Protein AF-A0A1U8PVU6-F1 (afdb_monomer_lite)

Foldseek 3Di:
DPPPVVVVVVVVVVVVVVVVVVVVVVVVVVVVVVVVVVVVVVVVVVVVPPDPPPDDDWAFPAAPDPFKTFTDDDPVCVVPGRIDGNVVDDDDDDDVVPPPPPDDQPQDPVRDHDDDDDDPDD

pLDDT: mean 72.93, std 17.99, range [42.56, 96.19]

Organism: Gossypium hirsutum (NCBI:txid3635)

Structure (mmCIF, N/CA/C/O backbone):
data_AF-A0A1U8PVU6-F1
#
_entry.id   AF-A0A1U8PVU6-F1
#
loop_
_atom_site.group_PDB
_atom_site.id
_atom_site.type_symbol
_atom_site.label_atom_id
_atom_site.label_alt_id
_atom_site.label_comp_id
_atom_site.label_asym_id
_atom_site.label_entity_id
_atom_site.label_seq_id
_atom_site.pdbx_PDB_ins_code
_atom_site.Cartn_x
_atom_site.Cartn_y
_atom_site.Cartn_z
_atom_site.occupancy
_atom_site.B_iso_or_equiv
_atom_site.auth_seq_id
_atom_site.auth_comp_id
_atom_site.auth_asym_id
_atom_site.auth_atom_id
_atom_site.pdbx_PDB_model_num
ATOM 1 N N . MET A 1 1 ? -45.276 -0.644 64.425 1.00 42.56 1 MET A N 1
ATOM 2 C CA . MET A 1 1 ? -43.946 -0.383 63.826 1.00 42.56 1 MET A CA 1
ATOM 3 C C . MET A 1 1 ? -43.376 -1.640 63.140 1.00 42.56 1 MET A C 1
ATOM 5 O O . MET A 1 1 ? -42.263 -2.038 63.442 1.00 42.56 1 MET A O 1
ATOM 9 N N . LEU A 1 2 ? -44.115 -2.287 62.223 1.00 48.09 2 LEU A N 1
ATOM 10 C CA . LEU A 1 2 ? -43.628 -3.472 61.477 1.00 48.09 2 LEU A CA 1
ATOM 11 C C . LEU A 1 2 ? -43.676 -3.303 59.942 1.00 48.09 2 LEU A C 1
ATOM 13 O O . LEU A 1 2 ? -43.196 -4.169 59.221 1.00 48.09 2 LEU A O 1
ATOM 17 N N . THR A 1 3 ? -44.208 -2.190 59.432 1.00 53.78 3 THR A N 1
ATOM 18 C CA . THR A 1 3 ? -44.445 -1.965 57.996 1.00 53.78 3 THR A CA 1
ATOM 19 C C . THR A 1 3 ? -43.213 -1.449 57.233 1.00 53.78 3 THR A C 1
ATOM 21 O O . THR A 1 3 ? -42.967 -1.894 56.118 1.00 53.78 3 THR A O 1
ATOM 24 N N . GLU A 1 4 ? -42.359 -0.614 57.839 1.00 57.25 4 GLU A N 1
ATOM 25 C CA . GLU A 1 4 ? -41.194 -0.017 57.145 1.00 57.25 4 GLU A CA 1
ATOM 26 C C . GLU A 1 4 ? -40.085 -1.019 56.762 1.00 57.25 4 GLU A C 1
ATOM 28 O O . GLU A 1 4 ? -39.326 -0.796 55.816 1.00 57.25 4 GLU A O 1
ATOM 33 N N . LEU A 1 5 ? -39.951 -2.132 57.494 1.00 49.59 5 LEU A N 1
ATOM 34 C CA . LEU A 1 5 ? -38.828 -3.063 57.316 1.00 49.59 5 LEU A CA 1
ATOM 35 C C . LEU A 1 5 ? -39.053 -4.040 56.144 1.00 49.59 5 LEU A C 1
ATOM 37 O O . LEU A 1 5 ? -38.089 -4.512 55.539 1.00 49.59 5 LEU A O 1
ATOM 41 N N . GLY A 1 6 ? -40.316 -4.300 55.788 1.00 55.88 6 GLY A N 1
ATOM 42 C CA . GLY A 1 6 ? -40.701 -5.109 54.626 1.00 55.88 6 GLY A CA 1
ATOM 43 C C . GLY A 1 6 ? -40.569 -4.352 53.303 1.00 55.88 6 GLY A C 1
ATOM 44 O O . GLY A 1 6 ? -40.025 -4.890 52.339 1.00 55.88 6 GLY A O 1
ATOM 45 N N . GLU A 1 7 ? -40.968 -3.079 53.270 1.00 57.03 7 GLU A N 1
ATOM 46 C CA . GLU A 1 7 ? -40.888 -2.241 52.065 1.00 57.03 7 GLU A CA 1
ATOM 47 C C . GLU A 1 7 ? -39.440 -1.980 51.632 1.00 57.03 7 GLU A C 1
ATOM 49 O O . GLU A 1 7 ? -39.128 -2.084 50.445 1.00 57.03 7 GLU A O 1
ATOM 54 N N . ARG A 1 8 ? -38.517 -1.758 52.581 1.00 57.56 8 ARG A N 1
ATOM 55 C CA . ARG A 1 8 ? -37.076 -1.633 52.285 1.00 57.56 8 ARG A CA 1
ATOM 56 C C . ARG A 1 8 ? -36.472 -2.893 51.659 1.00 57.56 8 ARG A C 1
ATOM 58 O O . ARG A 1 8 ? -35.607 -2.773 50.794 1.00 57.56 8 ARG A O 1
ATOM 65 N N . ARG A 1 9 ? -36.913 -4.091 52.064 1.00 60.41 9 ARG A N 1
ATOM 66 C CA . ARG A 1 9 ? -36.434 -5.360 51.477 1.00 60.41 9 ARG A CA 1
ATOM 67 C C . ARG A 1 9 ? -36.905 -5.528 50.033 1.00 60.41 9 ARG A C 1
ATOM 69 O O . ARG A 1 9 ? -36.120 -5.947 49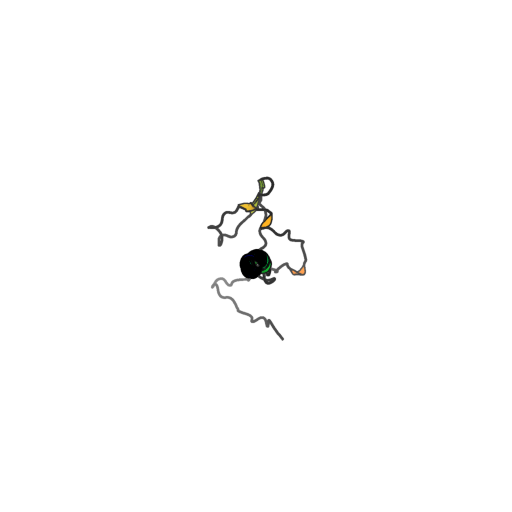.186 1.00 60.41 9 ARG A O 1
ATOM 76 N N . VAL A 1 10 ? -38.151 -5.156 49.745 1.00 61.94 10 VAL A N 1
ATOM 77 C CA . VAL A 1 10 ? -38.721 -5.207 48.389 1.00 61.94 10 VAL A CA 1
ATOM 78 C C . VAL A 1 10 ? -38.073 -4.159 47.476 1.00 61.94 10 VAL A C 1
ATOM 80 O O . VAL A 1 10 ? -37.702 -4.477 46.347 1.00 61.94 10 VAL A O 1
ATOM 83 N N . LEU A 1 11 ? -37.848 -2.939 47.979 1.00 68.19 11 LEU A N 1
ATOM 84 C CA . LEU A 1 11 ? -37.103 -1.887 47.273 1.00 68.19 11 LEU A CA 1
ATOM 85 C C . LEU A 1 11 ? -35.657 -2.301 46.970 1.00 68.19 11 LEU A C 1
ATOM 87 O O . LEU A 1 11 ? -35.177 -2.065 45.863 1.00 68.19 11 LEU A O 1
ATOM 91 N N . GLY A 1 12 ? -34.983 -2.961 47.916 1.00 70.62 12 GLY A N 1
ATOM 92 C CA . GLY A 1 12 ? -33.626 -3.476 47.724 1.00 70.62 12 GLY A CA 1
ATOM 93 C C . GLY A 1 12 ? -33.536 -4.527 46.615 1.00 70.62 12 GLY A C 1
ATOM 94 O O . GLY A 1 12 ? -32.660 -4.434 45.762 1.00 70.62 12 GLY A O 1
ATOM 95 N N . LEU A 1 13 ? -34.468 -5.483 46.571 1.00 77.81 13 LEU A N 1
ATOM 96 C CA . LEU A 1 13 ? -34.501 -6.517 45.526 1.00 77.81 13 LEU A CA 1
ATOM 97 C C . LEU A 1 13 ? -34.778 -5.938 44.133 1.00 77.81 13 LEU A C 1
ATOM 99 O O . LEU A 1 13 ? -34.148 -6.356 43.163 1.00 77.81 13 LEU A O 1
ATOM 103 N N . LYS A 1 14 ? -35.668 -4.944 44.042 1.00 81.25 14 LYS A N 1
ATOM 104 C CA . LYS A 1 14 ? -35.982 -4.258 42.782 1.00 81.25 14 LYS A CA 1
ATOM 105 C C . LYS A 1 14 ? -34.781 -3.476 42.239 1.00 81.25 14 LYS A C 1
ATOM 107 O O . LYS A 1 14 ? -34.494 -3.521 41.047 1.00 81.25 14 LYS A O 1
ATOM 112 N N . LEU A 1 15 ? -34.040 -2.808 43.124 1.00 83.00 15 LEU A N 1
ATOM 113 C CA . LEU A 1 15 ? -32.800 -2.124 42.758 1.00 83.00 15 LEU A CA 1
ATOM 114 C C . LEU A 1 15 ? -31.732 -3.115 42.283 1.00 83.00 15 LEU A C 1
ATOM 116 O O . LEU A 1 15 ? -31.066 -2.849 41.287 1.00 83.00 15 LEU A O 1
ATOM 120 N N . VAL A 1 16 ? -31.587 -4.268 42.943 1.00 86.00 16 VAL A N 1
ATOM 121 C CA . VAL A 1 16 ? -30.626 -5.306 42.534 1.00 86.00 16 VAL A CA 1
ATOM 122 C C . VAL A 1 16 ? -30.940 -5.821 41.128 1.00 86.00 16 VAL A C 1
ATOM 124 O O . VAL A 1 16 ? -30.044 -5.813 40.284 1.00 86.00 16 VAL A O 1
ATOM 127 N N . SER A 1 17 ? -32.198 -6.167 40.833 1.00 82.38 17 SER A N 1
ATOM 128 C CA . SER A 1 17 ? -32.583 -6.643 39.496 1.00 82.38 17 SER A CA 1
ATOM 129 C C . SER A 1 17 ? -32.371 -5.580 38.413 1.00 82.38 17 SER A C 1
ATOM 131 O O . SER A 1 17 ? -31.790 -5.866 37.369 1.00 82.38 17 SER A O 1
ATOM 133 N N . GLU A 1 18 ? -32.747 -4.324 38.682 1.00 88.62 18 GLU A N 1
ATOM 134 C CA . GLU A 1 18 ? -32.512 -3.208 37.751 1.00 88.62 18 GLU A CA 1
ATOM 135 C C . GLU A 1 18 ? -31.016 -2.971 37.491 1.00 88.62 18 GLU A C 1
ATOM 137 O O . GLU A 1 18 ? -30.617 -2.540 36.404 1.00 88.62 18 GLU A O 1
ATOM 142 N N . THR A 1 19 ? -30.172 -3.236 38.489 1.00 89.44 19 THR A N 1
ATOM 143 C CA . THR A 1 19 ? -28.721 -3.089 38.358 1.00 89.44 19 THR A CA 1
ATOM 144 C C . THR A 1 19 ? -28.136 -4.225 37.522 1.00 89.44 19 THR A C 1
ATOM 146 O O . THR A 1 19 ? -27.310 -3.968 36.644 1.00 89.44 19 THR A O 1
ATOM 149 N N . GLU A 1 20 ? -28.594 -5.462 37.724 1.00 92.88 20 GLU A N 1
ATOM 150 C CA . GLU A 1 20 ? -28.181 -6.616 36.918 1.00 92.88 20 GLU A CA 1
ATOM 151 C C . GLU A 1 20 ? -28.515 -6.444 35.433 1.00 92.88 20 GLU A C 1
ATOM 153 O O . GLU A 1 20 ? -27.674 -6.735 34.577 1.00 92.88 20 GLU A O 1
ATOM 158 N N . ASP A 1 21 ? -29.702 -5.927 35.116 1.00 93.81 21 ASP A N 1
ATOM 159 C CA . ASP A 1 21 ? -30.118 -5.682 33.731 1.00 93.81 21 ASP A CA 1
ATOM 160 C C . ASP A 1 21 ? -29.235 -4.626 33.052 1.00 93.81 21 ASP A C 1
ATOM 162 O O . ASP A 1 21 ? -28.815 -4.785 31.900 1.00 93.81 21 ASP A O 1
ATOM 166 N N . LYS A 1 22 ? -28.874 -3.562 33.780 1.00 92.81 22 LYS A N 1
ATOM 167 C CA . LYS A 1 22 ? -27.952 -2.533 33.274 1.00 92.81 22 LYS A CA 1
ATOM 168 C C . LYS A 1 22 ? -26.544 -3.081 33.061 1.00 92.81 22 LYS A C 1
ATOM 170 O O . LYS A 1 22 ? -25.914 -2.739 32.060 1.00 92.81 22 LYS A O 1
ATOM 175 N N . VAL A 1 23 ? -26.051 -3.932 33.962 1.00 94.56 23 VAL A N 1
ATOM 176 C CA . VAL A 1 23 ? -24.738 -4.581 33.810 1.00 94.56 23 VAL A CA 1
ATOM 177 C C . VAL A 1 23 ? -24.721 -5.480 32.575 1.00 94.56 23 VAL A C 1
ATOM 179 O O . VAL A 1 23 ? -23.787 -5.375 31.777 1.00 94.56 23 VAL A O 1
ATOM 182 N N . ARG A 1 24 ? -25.767 -6.289 32.356 1.00 94.94 24 ARG A N 1
ATOM 183 C CA . ARG A 1 24 ? -25.899 -7.112 31.140 1.00 94.94 24 ARG A CA 1
ATOM 184 C C . ARG A 1 24 ? -25.901 -6.256 29.877 1.00 94.94 24 ARG A C 1
ATOM 186 O O . ARG A 1 24 ? -25.114 -6.511 28.970 1.00 94.94 24 ARG A O 1
ATOM 193 N N . LEU A 1 25 ? -26.680 -5.173 29.856 1.00 94.56 25 LEU A N 1
ATOM 194 C CA . LEU A 1 25 ? -26.719 -4.250 28.719 1.00 94.56 25 LEU A CA 1
ATOM 195 C C . LEU A 1 25 ? -25.342 -3.637 28.408 1.00 94.56 25 LEU A C 1
ATOM 197 O O . LEU A 1 25 ? -24.983 -3.466 27.241 1.00 94.56 25 LEU A O 1
ATOM 201 N N . ILE A 1 26 ? -24.566 -3.286 29.437 1.00 95.31 26 ILE A N 1
ATOM 202 C CA . ILE A 1 26 ? -23.206 -2.757 29.265 1.00 95.31 26 ILE A CA 1
ATOM 203 C C . ILE A 1 26 ? -22.283 -3.833 28.684 1.00 95.31 26 ILE A C 1
ATOM 205 O O . ILE A 1 26 ? -21.542 -3.549 27.741 1.00 95.31 26 ILE A O 1
ATOM 209 N N . GLN A 1 27 ? -22.345 -5.060 29.203 1.00 95.44 27 GLN A N 1
ATOM 210 C CA . GLN A 1 27 ? -21.547 -6.181 28.703 1.00 95.44 27 GLN A CA 1
ATOM 211 C C . GLN A 1 27 ? -21.864 -6.501 27.237 1.00 95.44 27 GLN A C 1
ATOM 213 O O . GLN A 1 27 ? -20.939 -6.641 26.434 1.00 95.44 27 GLN A O 1
ATOM 218 N N . ASP A 1 28 ? -23.142 -6.524 26.861 1.00 96.19 28 ASP A N 1
ATOM 219 C CA . ASP A 1 28 ? -23.572 -6.773 25.482 1.00 96.19 28 ASP A CA 1
ATOM 220 C C . ASP A 1 28 ? -23.071 -5.684 24.528 1.00 96.19 28 ASP A C 1
ATOM 222 O O . ASP A 1 28 ? -22.554 -5.976 23.446 1.00 96.19 28 ASP A O 1
ATOM 226 N N . ARG A 1 29 ? -23.154 -4.414 24.945 1.00 95.81 29 ARG A N 1
ATOM 227 C CA . ARG A 1 29 ? -22.633 -3.284 24.161 1.00 95.81 29 ARG A CA 1
ATOM 228 C C . ARG A 1 29 ? -21.116 -3.346 24.003 1.00 95.81 29 ARG A C 1
ATOM 230 O O . ARG A 1 29 ? -20.622 -3.097 22.903 1.00 95.81 29 ARG A O 1
ATOM 237 N N . LEU A 1 30 ? -20.386 -3.693 25.063 1.00 95.69 30 LEU A N 1
ATOM 238 C CA . LEU A 1 30 ? -18.931 -3.865 25.015 1.00 95.69 30 LEU A CA 1
ATOM 239 C C . LEU A 1 30 ? -18.535 -5.005 24.075 1.00 95.69 30 LEU A C 1
ATOM 241 O O . LEU A 1 30 ? -17.642 -4.828 23.246 1.00 95.69 30 LEU A O 1
ATOM 245 N N . LYS A 1 31 ? -19.235 -6.140 24.147 1.00 94.88 31 LYS A N 1
ATOM 246 C CA . LYS A 1 31 ? -19.001 -7.285 23.264 1.00 94.88 31 LYS A CA 1
ATOM 247 C C . LYS A 1 31 ? -19.290 -6.937 21.804 1.00 94.88 31 LYS A C 1
ATOM 249 O O . LYS A 1 31 ? -18.439 -7.160 20.951 1.00 94.88 31 LYS A O 1
ATOM 254 N N . ALA A 1 32 ? -20.421 -6.291 21.523 1.00 91.38 32 ALA A N 1
ATOM 255 C CA . ALA A 1 32 ? -20.767 -5.853 20.172 1.00 91.38 32 ALA A CA 1
ATOM 256 C C . ALA A 1 32 ? -19.765 -4.829 19.606 1.00 91.38 32 ALA A C 1
ATOM 258 O O . ALA A 1 32 ? -19.412 -4.894 18.428 1.00 91.38 32 ALA A O 1
ATOM 259 N N . ALA A 1 33 ? -19.285 -3.884 20.422 1.00 85.94 33 ALA A N 1
ATOM 260 C CA . ALA A 1 33 ? -18.250 -2.935 20.013 1.00 85.94 33 ALA A CA 1
ATOM 261 C C . ALA A 1 33 ? -16.917 -3.644 19.715 1.00 85.94 33 ALA A C 1
ATOM 263 O O . ALA A 1 33 ? -16.300 -3.380 18.680 1.00 85.94 33 ALA A O 1
ATOM 264 N N . PHE A 1 34 ? -16.515 -4.584 20.575 1.00 87.38 34 PHE A N 1
ATOM 265 C CA . PHE A 1 34 ? -15.322 -5.402 20.377 1.00 87.38 34 PHE A CA 1
ATOM 266 C C . PHE A 1 34 ? -15.416 -6.250 19.103 1.00 87.38 34 PHE A C 1
ATOM 268 O O . PHE A 1 34 ? -14.491 -6.236 18.295 1.00 87.38 34 PHE A O 1
ATOM 275 N N . ASP A 1 35 ? -16.544 -6.921 18.867 1.00 87.06 35 ASP A N 1
ATOM 276 C CA . ASP A 1 35 ? -16.772 -7.737 17.671 1.00 87.06 35 ASP A CA 1
ATOM 277 C C . ASP A 1 35 ? -16.769 -6.892 16.392 1.00 87.06 35 ASP A C 1
ATOM 279 O O . ASP A 1 35 ? -16.198 -7.304 15.382 1.00 87.06 35 ASP A O 1
ATOM 283 N N . ARG A 1 36 ? -17.324 -5.672 16.425 1.00 82.56 36 ARG A N 1
ATOM 284 C CA . ARG A 1 36 ? -17.219 -4.716 15.307 1.00 82.56 36 ARG A CA 1
ATOM 285 C C . ARG A 1 36 ? -15.769 -4.329 15.037 1.00 82.56 36 ARG A C 1
ATOM 287 O O . ARG A 1 36 ? -15.336 -4.348 13.888 1.00 82.56 36 ARG A O 1
ATOM 294 N N . GLN A 1 37 ? -15.002 -4.007 16.075 1.00 78.19 37 GLN A N 1
ATOM 295 C CA . GLN A 1 37 ? -13.584 -3.668 15.932 1.00 78.19 37 GLN A CA 1
ATOM 296 C C . GLN A 1 37 ? -12.761 -4.863 15.433 1.00 78.19 37 GLN A C 1
ATOM 298 O O . GLN A 1 37 ? -11.885 -4.714 14.575 1.00 78.19 37 GLN A O 1
ATOM 303 N N . LYS A 1 38 ? -13.090 -6.067 15.900 1.00 77.62 38 LYS A N 1
ATOM 304 C CA . LYS A 1 38 ? -12.548 -7.328 15.403 1.00 77.62 38 LYS A CA 1
ATOM 305 C C . LYS A 1 38 ? -12.892 -7.513 13.923 1.00 77.62 38 LYS A C 1
ATOM 307 O O . LYS A 1 38 ? -11.994 -7.718 13.126 1.00 77.62 38 LYS A O 1
ATOM 312 N N . SER A 1 39 ? -14.137 -7.314 13.508 1.00 70.00 39 SER A N 1
ATOM 313 C CA . SER A 1 39 ? -14.533 -7.363 12.093 1.00 70.00 39 SER A CA 1
ATOM 314 C C . SER A 1 39 ? -13.735 -6.377 11.223 1.00 70.00 39 SER A C 1
ATOM 316 O O . SER A 1 39 ? -13.117 -6.792 10.243 1.00 70.00 39 SER A O 1
ATOM 318 N N . TYR A 1 40 ? -13.618 -5.107 11.633 1.00 54.06 40 TYR A N 1
ATOM 319 C CA . TYR A 1 40 ? -12.805 -4.108 10.920 1.00 54.06 40 TYR A CA 1
ATOM 320 C C . TYR A 1 40 ? -11.322 -4.490 10.817 1.00 54.06 40 TYR A C 1
ATOM 322 O O . TYR A 1 40 ? -10.679 -4.209 9.806 1.00 54.06 40 TYR A O 1
ATOM 330 N N . THR A 1 41 ? -10.757 -5.108 11.856 1.00 51.06 41 THR A N 1
ATOM 331 C CA . THR A 1 41 ? -9.350 -5.543 11.855 1.00 51.06 41 THR A CA 1
ATOM 332 C C . THR A 1 41 ? -9.132 -6.843 11.083 1.00 51.06 41 THR A C 1
ATOM 334 O O . THR A 1 41 ? -8.090 -6.992 10.449 1.00 51.06 41 THR A O 1
ATOM 337 N N . TYR A 1 42 ? -10.096 -7.765 11.090 1.00 55.62 42 TYR A N 1
ATOM 338 C CA . TYR A 1 42 ? -10.037 -9.022 10.343 1.00 55.62 42 TYR A CA 1
ATOM 339 C C . TYR A 1 42 ? -10.256 -8.808 8.840 1.00 55.62 42 TYR A C 1
ATOM 341 O O . TYR A 1 42 ? -9.530 -9.409 8.053 1.00 55.62 42 TYR A O 1
ATOM 349 N N . LEU A 1 43 ? -11.172 -7.925 8.429 1.00 55.25 43 LEU A N 1
ATOM 350 C CA . LEU A 1 43 ? -11.366 -7.558 7.017 1.00 55.25 43 LEU A CA 1
ATOM 351 C C . LEU A 1 43 ? -10.096 -6.935 6.423 1.00 55.25 43 LEU A C 1
ATOM 353 O O . LEU A 1 43 ? -9.592 -7.434 5.426 1.00 55.25 43 LEU A O 1
ATOM 357 N N . LYS A 1 44 ? -9.457 -5.995 7.135 1.00 56.84 44 LYS A N 1
ATOM 358 C CA . LYS A 1 44 ? -8.148 -5.437 6.737 1.00 56.84 44 LYS A CA 1
ATOM 359 C C . LYS A 1 44 ? -7.009 -6.468 6.677 1.00 56.84 44 LYS A C 1
ATOM 361 O O . LYS A 1 44 ? -5.971 -6.173 6.096 1.00 56.84 44 LYS A O 1
ATOM 366 N N . ARG A 1 45 ? -7.158 -7.645 7.304 1.00 52.16 45 ARG A N 1
ATOM 367 C CA . ARG A 1 45 ? -6.223 -8.780 7.173 1.00 52.16 45 ARG A CA 1
ATOM 368 C C . ARG A 1 45 ? -6.599 -9.717 6.019 1.00 52.16 45 ARG A C 1
ATOM 370 O O . ARG A 1 45 ? -5.695 -10.305 5.442 1.00 52.16 45 ARG A O 1
ATOM 377 N N . ARG A 1 46 ? -7.888 -9.852 5.683 1.00 47.47 46 ARG A N 1
ATOM 378 C CA . ARG A 1 46 ? -8.381 -10.647 4.542 1.00 47.47 46 ARG A CA 1
ATOM 379 C C . ARG A 1 46 ? -8.185 -9.958 3.197 1.00 47.47 46 ARG A C 1
ATOM 381 O O . ARG A 1 46 ? -7.841 -10.641 2.246 1.00 47.47 46 ARG A O 1
ATOM 388 N N . ASP A 1 47 ? -8.241 -8.629 3.143 1.00 47.72 47 ASP A N 1
ATOM 389 C CA . ASP A 1 47 ? -7.853 -7.848 1.952 1.00 47.72 47 ASP A CA 1
ATOM 390 C C . ASP A 1 47 ? -6.348 -7.991 1.610 1.00 47.72 47 ASP A C 1
ATOM 392 O O . ASP A 1 47 ? -5.847 -7.364 0.682 1.00 47.72 47 ASP A O 1
ATOM 396 N N . ILE A 1 48 ? -5.602 -8.788 2.390 1.00 49.75 48 ILE A N 1
ATOM 397 C CA . ILE A 1 48 ? -4.187 -9.124 2.204 1.00 49.75 48 ILE A CA 1
ATOM 398 C C . ILE A 1 48 ? -4.005 -10.595 1.776 1.00 49.75 48 ILE A C 1
ATOM 400 O O . ILE A 1 48 ? -2.884 -11.022 1.498 1.00 49.75 48 ILE A O 1
ATOM 404 N N . GLU A 1 49 ? -5.083 -11.369 1.652 1.00 45.75 49 GLU A N 1
ATOM 405 C CA . GLU A 1 49 ? -5.060 -12.692 1.022 1.00 45.75 49 GLU A CA 1
ATOM 406 C C . GLU A 1 49 ? -5.176 -12.520 -0.500 1.00 45.75 49 GLU A C 1
ATOM 408 O O . GLU A 1 49 ? -6.114 -12.962 -1.154 1.00 45.75 49 GLU A O 1
ATOM 413 N N . TYR A 1 50 ? -4.210 -11.799 -1.069 1.00 48.28 50 TYR A N 1
ATOM 414 C CA . TYR A 1 50 ? -4.001 -11.791 -2.509 1.00 48.28 50 TYR A CA 1
ATOM 415 C C . TYR A 1 50 ? -3.580 -13.203 -2.902 1.00 48.28 50 TYR A C 1
ATOM 417 O O . TYR A 1 50 ? -2.558 -13.710 -2.424 1.00 48.28 50 TYR A O 1
ATOM 425 N N . PHE A 1 51 ? -4.361 -13.837 -3.774 1.00 46.75 51 PHE A N 1
ATOM 426 C CA . PHE A 1 51 ? -3.886 -15.008 -4.492 1.00 46.75 51 PHE A CA 1
ATOM 427 C C . PHE A 1 51 ? -2.577 -14.623 -5.188 1.00 46.75 51 PHE A C 1
ATOM 429 O O . PHE A 1 51 ? -2.436 -13.525 -5.724 1.00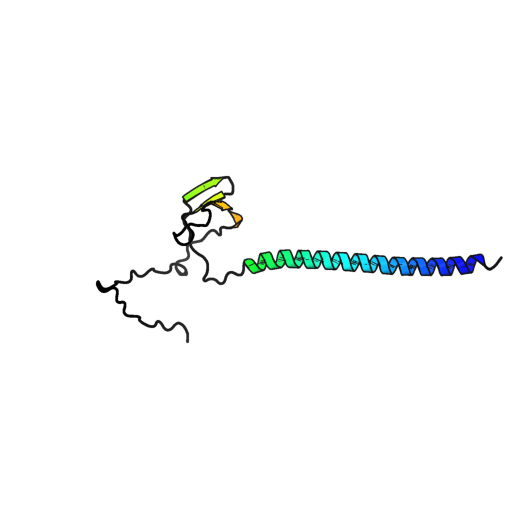 46.75 51 PHE A O 1
ATOM 436 N N . VAL A 1 52 ? -1.600 -15.529 -5.162 1.00 47.91 52 VAL A N 1
ATOM 437 C CA . VAL A 1 52 ? -0.200 -15.342 -5.598 1.00 47.91 52 VAL A CA 1
ATOM 438 C C . VAL A 1 52 ? -0.057 -14.955 -7.093 1.00 47.91 52 VAL A C 1
ATOM 440 O O . VAL A 1 52 ? 1.048 -14.855 -7.610 1.00 47.91 52 VAL A O 1
ATOM 443 N N . ARG A 1 53 ? -1.155 -14.663 -7.799 1.00 47.31 53 ARG A N 1
ATOM 444 C CA . ARG A 1 53 ? -1.199 -14.298 -9.219 1.00 47.31 53 ARG A CA 1
ATOM 445 C C . ARG A 1 53 ? -1.466 -12.818 -9.538 1.00 47.31 53 ARG A C 1
ATOM 447 O O . ARG A 1 53 ? -1.294 -12.462 -10.695 1.00 47.31 53 ARG A O 1
ATOM 454 N N . ASP A 1 54 ? -1.778 -11.956 -8.564 1.00 60.94 54 ASP A N 1
ATOM 455 C CA . ASP A 1 54 ? -2.175 -10.553 -8.847 1.00 60.94 54 ASP A CA 1
ATOM 456 C C . ASP A 1 54 ? -1.107 -9.490 -8.508 1.00 60.94 54 ASP A C 1
ATOM 458 O O . ASP A 1 54 ? -1.365 -8.285 -8.549 1.00 60.94 54 ASP A O 1
ATOM 462 N N . PHE A 1 55 ? 0.114 -9.897 -8.150 1.00 63.53 55 PHE A N 1
ATOM 463 C CA . PHE A 1 55 ? 1.181 -8.946 -7.830 1.00 63.53 55 PHE A CA 1
ATOM 464 C C . PHE A 1 55 ? 1.881 -8.443 -9.099 1.00 63.53 55 PHE A C 1
ATOM 466 O O . PHE A 1 55 ? 2.587 -9.192 -9.768 1.00 63.53 55 PHE A O 1
ATOM 473 N N . VAL A 1 56 ? 1.748 -7.147 -9.393 1.00 70.50 56 VAL A N 1
ATOM 474 C CA . VAL A 1 56 ? 2.486 -6.482 -10.480 1.00 70.50 56 VAL A CA 1
ATOM 475 C C . VAL A 1 56 ? 3.799 -5.903 -9.950 1.00 70.50 56 VAL A C 1
ATOM 477 O O . VAL A 1 56 ? 3.819 -5.152 -8.969 1.00 70.50 56 VAL A O 1
ATOM 480 N N . PHE A 1 57 ? 4.912 -6.212 -10.619 1.00 79.25 57 PHE A N 1
ATOM 481 C CA . PHE A 1 57 ? 6.204 -5.596 -10.326 1.00 79.25 57 PHE A CA 1
ATOM 482 C C . PHE A 1 57 ? 6.278 -4.191 -10.922 1.00 79.25 57 PHE A C 1
ATOM 484 O O . PHE A 1 57 ? 6.376 -4.011 -12.133 1.00 79.25 57 PHE A O 1
ATOM 491 N N . LEU A 1 58 ? 6.274 -3.182 -10.052 1.00 85.00 58 LEU A N 1
ATOM 492 C CA . LEU A 1 58 ? 6.408 -1.782 -10.443 1.00 85.00 58 LEU A CA 1
ATOM 493 C C . LEU A 1 58 ? 7.800 -1.255 -10.099 1.00 85.00 58 LEU A C 1
ATOM 495 O O . LEU A 1 58 ? 8.341 -1.497 -9.016 1.00 85.00 58 LEU A O 1
ATOM 499 N N . LYS A 1 59 ? 8.383 -0.492 -11.023 1.00 88.31 59 LYS A N 1
ATOM 500 C CA . LYS A 1 59 ? 9.695 0.127 -10.823 1.00 88.31 59 LYS A CA 1
ATOM 501 C C . LYS A 1 59 ? 9.548 1.406 -10.004 1.00 88.31 59 LYS A C 1
ATOM 503 O O . LYS A 1 59 ? 8.797 2.296 -10.388 1.00 88.31 59 LYS A O 1
ATOM 508 N N . ILE A 1 60 ? 10.311 1.538 -8.922 1.00 90.88 60 ILE A N 1
ATOM 509 C CA . ILE A 1 60 ? 10.423 2.805 -8.187 1.00 90.88 60 ILE A CA 1
ATOM 510 C C . ILE A 1 60 ? 11.251 3.783 -9.028 1.00 90.88 60 ILE A C 1
ATOM 512 O O . ILE A 1 60 ? 12.379 3.470 -9.410 1.00 90.88 60 ILE A O 1
ATOM 516 N N . LEU A 1 61 ? 10.697 4.962 -9.310 1.00 94.12 61 LEU A N 1
ATOM 517 C CA . LEU A 1 61 ? 11.386 6.036 -10.029 1.00 94.12 61 LEU A CA 1
ATOM 518 C C . LEU A 1 61 ? 12.176 6.926 -9.070 1.00 94.12 61 LEU A C 1
ATOM 520 O O . LEU A 1 61 ? 13.366 7.156 -9.275 1.00 94.12 61 LEU A O 1
ATOM 524 N N . LYS A 1 62 ? 11.523 7.419 -8.012 1.00 95.62 62 LYS A N 1
ATOM 525 C CA . LYS A 1 62 ? 12.156 8.244 -6.975 1.00 95.62 62 LYS A CA 1
ATOM 526 C C . LYS A 1 62 ? 11.381 8.208 -5.662 1.00 95.62 62 LYS A C 1
ATOM 528 O O . LYS A 1 62 ? 10.203 7.862 -5.622 1.00 95.62 62 LYS A O 1
ATOM 533 N N . ARG A 1 63 ? 12.042 8.604 -4.576 1.00 95.75 63 ARG A N 1
ATOM 534 C CA . ARG A 1 63 ? 11.415 8.844 -3.271 1.00 95.75 63 ARG A CA 1
ATOM 535 C C . ARG A 1 63 ? 11.015 10.316 -3.174 1.00 95.75 63 ARG A C 1
ATOM 537 O O . ARG A 1 63 ? 11.863 11.183 -3.351 1.00 95.75 63 ARG A O 1
ATOM 544 N N . ILE A 1 64 ? 9.740 10.585 -2.908 1.00 93.88 64 ILE A N 1
ATOM 545 C CA . ILE A 1 64 ? 9.172 11.946 -2.846 1.00 93.88 64 ILE A CA 1
ATOM 546 C C . ILE A 1 64 ? 9.169 12.486 -1.413 1.00 93.88 64 ILE A C 1
ATOM 548 O O . ILE A 1 64 ? 9.230 13.690 -1.195 1.00 93.88 64 ILE A O 1
ATOM 552 N N . GLY A 1 65 ? 9.144 11.599 -0.419 1.00 93.25 65 GLY A N 1
ATOM 553 C CA . GLY A 1 65 ? 9.185 11.986 0.985 1.00 93.25 65 GLY A CA 1
ATOM 554 C C . GLY A 1 65 ? 9.578 10.824 1.887 1.00 93.25 65 GLY A C 1
ATOM 555 O O . GLY A 1 65 ? 9.884 9.735 1.396 1.00 93.25 65 GLY A O 1
ATOM 556 N N . PRO A 1 66 ? 9.540 11.012 3.216 1.00 93.31 66 PRO A N 1
ATOM 557 C CA . PRO A 1 66 ? 9.953 9.988 4.171 1.00 93.31 66 PRO A CA 1
ATOM 558 C C . PRO A 1 66 ? 9.278 8.627 3.946 1.00 93.31 66 PRO A C 1
ATOM 560 O O . PRO A 1 66 ? 9.899 7.577 4.116 1.00 93.31 66 PRO A O 1
ATOM 563 N N . VAL A 1 67 ? 8.027 8.654 3.498 1.00 92.62 67 VAL A N 1
ATOM 564 C CA . VAL A 1 67 ? 7.161 7.479 3.369 1.00 92.62 67 VAL A CA 1
ATOM 565 C C . VAL A 1 67 ? 6.459 7.388 2.011 1.00 92.62 67 VAL A C 1
ATOM 567 O O . VAL A 1 67 ? 5.547 6.585 1.864 1.00 92.62 67 VAL A O 1
ATOM 570 N N . ALA A 1 68 ? 6.867 8.185 1.019 1.00 94.56 68 ALA A N 1
ATOM 571 C CA . ALA A 1 68 ? 6.208 8.258 -0.286 1.00 94.56 68 ALA A CA 1
ATOM 572 C C . ALA A 1 68 ? 7.194 8.008 -1.433 1.00 94.56 68 ALA A C 1
ATOM 574 O O . ALA A 1 68 ? 8.273 8.611 -1.478 1.00 94.56 68 ALA A O 1
ATOM 575 N N . TYR A 1 69 ? 6.802 7.150 -2.370 1.00 95.19 69 TYR A N 1
ATOM 576 C CA . TYR A 1 69 ? 7.585 6.774 -3.544 1.00 95.19 69 TYR A CA 1
ATOM 577 C C . TYR A 1 69 ? 6.766 6.981 -4.809 1.00 95.19 69 TYR A C 1
ATOM 579 O O . TYR A 1 69 ? 5.587 6.648 -4.840 1.00 95.19 69 TYR A O 1
ATOM 587 N N . GLN A 1 70 ? 7.410 7.495 -5.849 1.00 95.44 70 GLN A N 1
ATOM 588 C CA . GLN A 1 70 ? 6.846 7.543 -7.189 1.00 95.44 70 GLN A CA 1
ATOM 589 C C . GLN A 1 70 ? 7.210 6.260 -7.939 1.00 95.44 70 GLN A C 1
ATOM 591 O O . GLN A 1 70 ? 8.382 5.861 -7.950 1.00 95.44 70 GLN A O 1
ATOM 596 N N . LEU A 1 71 ? 6.225 5.622 -8.559 1.00 93.56 71 LEU A N 1
ATOM 597 C CA . LEU A 1 71 ? 6.356 4.379 -9.314 1.00 93.56 71 LEU A CA 1
ATOM 598 C C . LEU A 1 71 ? 6.197 4.636 -10.813 1.00 93.56 71 LEU A C 1
ATOM 600 O O . LEU A 1 71 ? 5.511 5.560 -11.228 1.00 93.56 71 LEU A O 1
ATOM 604 N N . LYS A 1 72 ? 6.807 3.792 -11.643 1.00 93.12 72 LYS A N 1
ATOM 605 C CA . LYS A 1 72 ? 6.510 3.748 -13.075 1.00 93.12 72 LYS A CA 1
ATOM 606 C C . LYS A 1 72 ? 5.252 2.909 -13.272 1.00 93.12 72 LYS A C 1
ATOM 608 O O . LYS A 1 72 ? 5.326 1.688 -13.135 1.00 93.12 72 LYS A O 1
ATOM 613 N N . LEU A 1 73 ? 4.132 3.562 -13.571 1.00 90.50 73 LEU A N 1
ATOM 614 C CA . LEU A 1 73 ? 2.871 2.883 -13.847 1.00 90.50 73 LEU A CA 1
ATOM 615 C C . LEU A 1 73 ? 2.759 2.456 -15.326 1.00 90.50 73 LEU A C 1
ATOM 617 O O . LEU A 1 73 ? 3.294 3.147 -16.198 1.00 90.50 73 LEU A O 1
ATOM 621 N N . PRO A 1 74 ? 2.094 1.321 -15.608 1.00 87.88 74 PRO A N 1
ATOM 622 C CA . PRO A 1 74 ? 1.611 0.967 -16.941 1.00 87.88 74 PRO A CA 1
ATOM 623 C C . PRO A 1 74 ? 0.623 2.012 -17.482 1.00 87.88 74 PRO A C 1
ATOM 625 O O . PRO A 1 74 ? -0.025 2.709 -16.698 1.00 87.88 74 PRO A O 1
ATOM 628 N N . LEU A 1 75 ? 0.472 2.093 -18.808 1.00 86.75 75 LEU A N 1
ATOM 629 C CA . LEU A 1 75 ? -0.475 3.020 -19.450 1.00 86.75 75 LEU A CA 1
ATOM 630 C C . LEU A 1 75 ? -1.929 2.702 -19.082 1.00 86.75 75 LEU A C 1
ATOM 632 O O . LEU A 1 75 ? -2.760 3.597 -19.001 1.00 86.75 75 LEU A O 1
ATOM 636 N N . GLU A 1 76 ? -2.220 1.441 -18.787 1.00 87.25 76 GLU A N 1
ATOM 637 C CA . GLU A 1 76 ? -3.525 0.954 -18.344 1.00 87.25 76 GLU A CA 1
ATOM 638 C C . GLU A 1 76 ? -3.946 1.553 -16.989 1.00 87.25 76 GLU A C 1
ATOM 640 O O . GLU A 1 76 ? -5.128 1.546 -16.648 1.00 87.25 76 GLU A O 1
ATOM 645 N N . LEU A 1 77 ? -2.983 2.069 -16.213 1.00 84.81 77 LEU A N 1
ATOM 646 C CA . LEU A 1 77 ? -3.189 2.693 -14.904 1.00 84.81 77 LEU A CA 1
ATOM 647 C C . LEU A 1 77 ? -2.945 4.210 -14.932 1.00 84.81 77 LEU A C 1
ATOM 649 O O . LEU A 1 77 ? -2.724 4.806 -13.878 1.00 84.81 77 LEU A O 1
ATOM 653 N N . ASP A 1 78 ? -2.998 4.847 -16.104 1.00 84.81 78 ASP A N 1
ATOM 654 C CA . ASP A 1 78 ? -2.766 6.289 -16.284 1.00 84.81 78 ASP A CA 1
ATOM 655 C C . ASP A 1 78 ? -3.678 7.190 -15.426 1.00 84.81 78 ASP A C 1
ATOM 657 O O . ASP A 1 78 ? -3.292 8.295 -15.042 1.00 84.81 78 ASP A O 1
ATOM 661 N N . ARG A 1 79 ? -4.874 6.708 -15.072 1.00 91.12 79 ARG A N 1
ATOM 662 C CA . ARG A 1 79 ? -5.826 7.399 -14.185 1.00 91.12 79 ARG A CA 1
ATOM 663 C C . ARG A 1 79 ? -5.441 7.355 -12.706 1.00 91.12 79 ARG A C 1
ATOM 665 O O . ARG A 1 79 ? -6.048 8.069 -11.908 1.00 91.12 79 ARG A O 1
ATOM 672 N N . ILE A 1 80 ? -4.495 6.502 -12.318 1.00 90.56 80 ILE A N 1
ATOM 673 C CA . ILE A 1 80 ? -4.050 6.349 -10.932 1.00 90.56 80 ILE A CA 1
ATOM 674 C C . ILE A 1 80 ? -2.837 7.247 -10.696 1.00 90.56 80 ILE A C 1
ATOM 676 O O . ILE A 1 80 ? -1.920 7.318 -11.508 1.00 90.56 80 ILE A O 1
ATOM 680 N N . HIS A 1 81 ? -2.806 7.918 -9.545 1.00 93.94 81 HIS A N 1
ATOM 681 C CA . HIS A 1 81 ? -1.623 8.667 -9.137 1.00 93.94 81 HIS A CA 1
ATOM 682 C C . HIS A 1 81 ? -0.430 7.734 -8.942 1.00 93.94 81 HIS A C 1
ATOM 684 O O . HIS A 1 81 ? -0.512 6.721 -8.254 1.00 93.94 81 HIS A O 1
ATOM 690 N N . ASP A 1 82 ? 0.709 8.125 -9.495 1.00 93.38 82 ASP A N 1
ATOM 691 C CA . ASP A 1 82 ? 1.935 7.338 -9.475 1.00 93.38 82 ASP A CA 1
ATOM 692 C C . ASP A 1 82 ? 2.720 7.443 -8.157 1.00 93.38 82 ASP A C 1
ATOM 694 O O . ASP A 1 82 ? 3.762 6.806 -8.005 1.00 93.38 82 ASP A O 1
ATOM 698 N N . VAL A 1 83 ? 2.222 8.207 -7.179 1.00 94.69 83 VAL A N 1
ATOM 699 C CA . VAL A 1 83 ? 2.832 8.374 -5.856 1.00 94.69 83 VAL A CA 1
ATOM 700 C C . VAL A 1 83 ? 2.103 7.531 -4.814 1.00 94.69 83 VAL A C 1
ATOM 702 O O . VAL A 1 83 ? 0.946 7.780 -4.485 1.00 94.69 83 VAL A O 1
ATOM 705 N N . PHE A 1 84 ? 2.827 6.581 -4.224 1.00 92.56 84 PHE A N 1
ATOM 706 C CA . PHE A 1 84 ? 2.300 5.624 -3.256 1.00 92.56 84 PHE A CA 1
ATOM 707 C C . PHE A 1 84 ? 2.998 5.732 -1.903 1.00 92.56 84 PHE A C 1
ATOM 709 O O . PHE A 1 84 ? 4.206 5.971 -1.804 1.00 92.56 84 PHE A O 1
ATOM 716 N N . HIS A 1 85 ? 2.228 5.499 -0.841 1.00 93.38 85 HIS A N 1
ATOM 717 C CA . HIS A 1 85 ? 2.760 5.374 0.510 1.00 93.38 85 HIS A CA 1
ATOM 718 C C . HIS A 1 85 ? 3.462 4.018 0.691 1.00 93.38 85 HIS A C 1
ATOM 720 O O . HIS A 1 85 ? 2.977 2.992 0.218 1.00 93.38 85 HIS A O 1
ATOM 726 N N . VAL A 1 86 ? 4.571 3.980 1.434 1.00 85.69 86 VAL A N 1
ATOM 727 C CA . VAL A 1 86 ? 5.405 2.777 1.635 1.00 85.69 86 VAL A CA 1
ATOM 728 C C . VAL A 1 86 ? 4.632 1.577 2.200 1.00 85.69 86 VAL A C 1
ATOM 730 O O . VAL A 1 86 ? 4.975 0.440 1.906 1.00 85.69 86 VAL A O 1
ATOM 733 N N . SER A 1 87 ? 3.558 1.810 2.962 1.00 85.44 87 SER A N 1
ATOM 734 C CA . SER A 1 87 ? 2.703 0.745 3.514 1.00 85.44 87 SER A CA 1
ATOM 735 C C . SER A 1 87 ? 1.889 -0.011 2.461 1.00 85.44 87 SER A C 1
ATOM 737 O O . SER A 1 87 ? 1.396 -1.096 2.753 1.00 85.44 87 SER A O 1
ATOM 739 N N . MET A 1 88 ? 1.714 0.564 1.269 1.00 83.81 88 MET A N 1
ATOM 740 C CA . MET A 1 88 ? 1.036 -0.076 0.138 1.00 83.81 88 MET A CA 1
ATOM 741 C C . MET A 1 88 ? 2.001 -0.911 -0.712 1.00 83.81 88 MET A C 1
ATOM 743 O O . MET A 1 88 ? 1.572 -1.599 -1.630 1.00 83.81 88 MET A O 1
ATOM 747 N N . LEU A 1 89 ? 3.304 -0.858 -0.420 1.00 83.69 89 LEU A N 1
ATOM 748 C CA . LEU A 1 89 ? 4.341 -1.514 -1.206 1.00 83.69 89 LEU A CA 1
ATOM 749 C C . LEU A 1 89 ? 4.914 -2.701 -0.433 1.00 83.69 89 LEU A C 1
ATOM 751 O O . LEU A 1 89 ? 5.216 -2.609 0.758 1.00 83.69 89 LEU A O 1
ATOM 755 N N . ARG A 1 90 ? 5.129 -3.818 -1.127 1.00 80.81 90 ARG A N 1
ATOM 756 C CA . ARG A 1 90 ? 5.903 -4.948 -0.603 1.00 80.81 90 ARG A CA 1
ATOM 757 C C . ARG A 1 90 ? 7.247 -4.991 -1.306 1.00 80.81 90 ARG A C 1
ATOM 759 O O . ARG A 1 90 ? 7.315 -4.966 -2.530 1.00 80.81 90 ARG A O 1
ATOM 766 N N . ARG A 1 91 ? 8.332 -5.063 -0.529 1.00 76.12 91 ARG A N 1
ATOM 767 C CA . ARG A 1 91 ? 9.668 -5.251 -1.097 1.00 76.12 91 ARG A CA 1
ATOM 768 C C . ARG A 1 91 ? 9.734 -6.641 -1.715 1.00 76.12 91 ARG A C 1
ATOM 770 O O . ARG A 1 91 ? 9.725 -7.633 -0.989 1.00 76.12 91 ARG A O 1
ATOM 777 N N . TYR A 1 92 ? 9.852 -6.695 -3.032 1.00 73.12 92 TYR A N 1
ATOM 778 C CA . TYR A 1 92 ? 10.169 -7.931 -3.720 1.00 73.12 92 TYR A CA 1
ATOM 779 C C . TYR A 1 92 ? 11.600 -8.367 -3.382 1.00 73.12 92 TYR A C 1
ATOM 781 O O . TYR A 1 92 ? 12.526 -7.551 -3.372 1.00 73.12 92 TYR A O 1
ATOM 789 N N . ARG A 1 93 ? 11.779 -9.650 -3.063 1.00 70.44 93 ARG A N 1
ATOM 790 C CA . ARG A 1 93 ? 13.095 -10.289 -2.996 1.00 70.44 93 ARG A CA 1
ATOM 791 C C . ARG A 1 93 ? 13.167 -11.199 -4.207 1.00 70.44 93 ARG A C 1
ATOM 793 O O . ARG A 1 93 ? 12.321 -12.077 -4.320 1.00 70.44 93 ARG A O 1
ATOM 800 N N . SER A 1 94 ? 14.130 -10.945 -5.088 1.00 59.81 94 SER A N 1
ATOM 801 C CA . SER A 1 94 ? 14.301 -11.715 -6.313 1.00 59.81 94 SER A CA 1
ATOM 802 C C . SER A 1 94 ? 14.359 -13.204 -6.001 1.00 59.81 94 SER A C 1
ATOM 804 O O . SER A 1 94 ? 15.269 -13.656 -5.309 1.00 59.81 94 SER A O 1
ATOM 806 N N . ASP A 1 95 ? 13.378 -13.932 -6.513 1.00 63.88 95 ASP A N 1
ATOM 807 C CA . ASP A 1 95 ? 13.368 -15.382 -6.586 1.00 63.88 95 ASP A CA 1
ATOM 808 C C . ASP A 1 95 ? 13.223 -15.732 -8.069 1.00 63.88 95 ASP A C 1
ATOM 810 O O . ASP A 1 95 ? 12.362 -15.189 -8.767 1.00 63.88 95 ASP A O 1
ATOM 814 N N . LEU A 1 96 ? 14.121 -16.581 -8.563 1.00 55.97 96 LEU A N 1
ATOM 815 C CA . LEU A 1 96 ? 14.189 -16.977 -9.969 1.00 55.97 96 LEU A CA 1
ATOM 816 C C . LEU A 1 96 ? 12.918 -17.717 -10.425 1.00 55.97 96 LEU A C 1
ATOM 818 O O . LEU A 1 96 ? 12.666 -17.778 -11.622 1.00 55.97 96 LEU A O 1
ATOM 822 N N . SER A 1 97 ? 12.097 -18.217 -9.493 1.00 60.19 97 SER A N 1
ATOM 823 C CA . SER A 1 97 ? 10.801 -18.849 -9.776 1.00 60.19 97 SER A CA 1
ATOM 824 C C . SER A 1 97 ? 9.670 -17.872 -10.153 1.00 60.19 97 SER A C 1
ATOM 826 O O . SER A 1 97 ? 8.675 -18.299 -10.732 1.00 60.19 97 SER A O 1
ATOM 828 N N . HIS A 1 98 ? 9.803 -16.569 -9.863 1.00 56.28 98 HIS A N 1
ATOM 829 C CA . HIS A 1 98 ? 8.774 -15.551 -10.154 1.00 56.28 98 HIS A CA 1
ATOM 830 C C . HIS A 1 98 ? 9.072 -14.709 -11.404 1.00 56.28 98 HIS A C 1
ATOM 832 O O . HIS A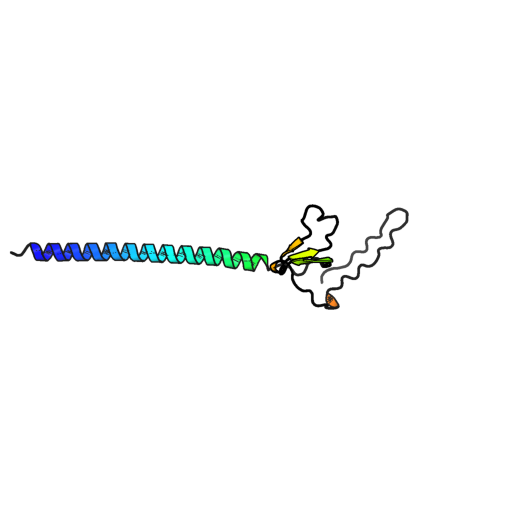 1 98 ? 8.338 -13.766 -11.711 1.00 56.28 98 HIS A O 1
ATOM 838 N N . ILE A 1 99 ? 10.160 -15.005 -12.116 1.00 49.97 99 ILE A N 1
ATOM 839 C CA . ILE A 1 99 ? 10.428 -14.382 -13.410 1.00 49.97 99 ILE A CA 1
ATOM 840 C C . ILE A 1 99 ? 9.510 -15.067 -14.420 1.00 49.97 99 ILE A C 1
ATOM 842 O O . ILE A 1 99 ? 9.806 -16.161 -14.891 1.00 49.97 99 ILE A O 1
ATOM 846 N N . VAL A 1 100 ? 8.387 -14.428 -14.751 1.00 52.88 100 VAL A N 1
ATOM 847 C CA . VAL A 1 100 ? 7.663 -14.769 -15.977 1.00 52.88 100 VAL A CA 1
ATOM 848 C C . VAL A 1 100 ? 8.603 -14.401 -17.116 1.00 52.88 100 VAL A C 1
ATOM 850 O O . VAL A 1 100 ? 8.861 -13.220 -17.353 1.00 52.88 100 VAL A O 1
ATOM 853 N N . VAL A 1 101 ? 9.187 -15.411 -17.757 1.00 47.28 101 VAL A N 1
ATOM 854 C CA . VAL A 1 101 ? 9.903 -15.218 -19.014 1.00 47.28 101 VAL A CA 1
ATOM 855 C C . VAL A 1 101 ? 8.858 -14.702 -19.993 1.00 47.28 101 VAL A C 1
ATOM 857 O O . VAL A 1 101 ? 7.949 -15.429 -20.383 1.00 47.28 101 VAL A O 1
ATOM 860 N N . VAL A 1 102 ? 8.927 -13.411 -20.309 1.00 48.69 102 VAL A N 1
ATOM 861 C CA . VAL A 1 102 ? 8.188 -12.853 -21.436 1.00 48.69 102 VAL A CA 1
ATOM 862 C C . VAL A 1 102 ? 8.904 -13.396 -22.662 1.00 48.69 102 VAL A C 1
ATOM 864 O O . VAL A 1 102 ? 9.955 -12.888 -23.040 1.00 48.69 102 VAL A O 1
ATOM 867 N N . GLU A 1 103 ? 8.416 -14.510 -23.199 1.00 52.56 103 GLU A N 1
ATOM 868 C CA . GLU A 1 103 ? 8.830 -14.951 -24.524 1.00 52.56 103 GLU A CA 1
ATOM 869 C C . GLU A 1 103 ? 8.280 -13.930 -25.518 1.00 52.56 103 GLU A C 1
ATOM 871 O O . GLU A 1 103 ? 7.069 -13.706 -25.588 1.00 52.56 103 GLU A O 1
ATOM 876 N N . ASP A 1 104 ? 9.178 -13.261 -26.242 1.00 49.69 104 ASP A N 1
ATOM 877 C CA . ASP A 1 104 ? 8.788 -12.399 -27.349 1.00 49.69 104 ASP A CA 1
ATOM 878 C C . ASP A 1 104 ? 8.089 -13.276 -28.393 1.00 49.69 104 ASP A C 1
ATOM 880 O O . ASP A 1 104 ? 8.695 -14.147 -29.019 1.00 49.69 104 ASP A O 1
ATOM 884 N N . ILE A 1 105 ? 6.782 -13.079 -28.546 1.00 58.97 105 ILE A N 1
ATOM 885 C CA . ILE A 1 105 ? 5.996 -13.768 -29.561 1.00 58.97 105 ILE A CA 1
ATOM 886 C C . ILE A 1 105 ? 6.402 -13.198 -30.925 1.00 58.97 105 ILE A C 1
ATOM 888 O O . ILE A 1 105 ? 6.149 -12.026 -31.209 1.00 58.97 105 ILE A O 1
ATOM 892 N N . GLU A 1 106 ? 7.004 -14.019 -31.791 1.00 57.53 106 GLU A N 1
ATOM 893 C CA . GLU A 1 106 ? 7.191 -13.671 -33.203 1.00 57.53 106 GLU A CA 1
ATOM 894 C C . GLU A 1 106 ? 5.822 -13.616 -33.898 1.00 57.53 106 GLU A C 1
ATOM 896 O O . GLU A 1 106 ? 5.256 -14.628 -34.315 1.00 57.53 106 GLU A O 1
ATOM 901 N N . VAL A 1 107 ? 5.264 -12.410 -34.000 1.00 56.19 107 VAL A N 1
ATOM 902 C CA . VAL 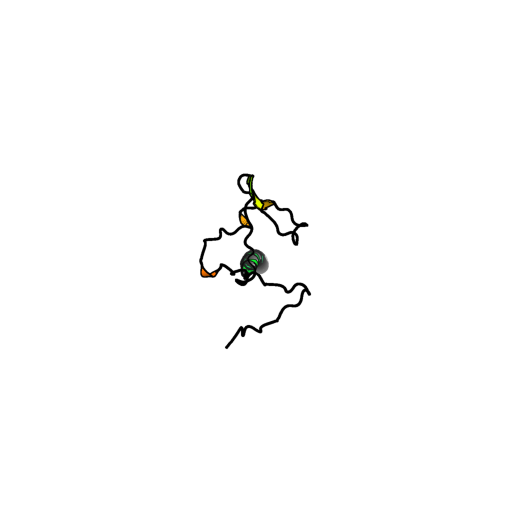A 1 107 ? 4.024 -12.148 -34.736 1.00 56.19 107 VAL A CA 1
ATOM 903 C C . VAL A 1 107 ? 4.346 -12.091 -36.228 1.00 56.19 107 VAL A C 1
ATOM 905 O O . VAL A 1 107 ? 5.217 -11.329 -36.660 1.00 56.19 107 VAL A O 1
ATOM 908 N N . ARG A 1 108 ? 3.646 -12.895 -37.036 1.00 68.75 108 ARG A N 1
ATOM 909 C CA . ARG A 1 108 ? 3.786 -12.854 -38.497 1.00 68.75 108 ARG A CA 1
ATOM 910 C C . ARG A 1 108 ? 3.343 -11.479 -39.035 1.00 68.75 108 ARG A C 1
ATOM 912 O O . ARG A 1 108 ? 2.503 -10.827 -38.419 1.00 68.75 108 ARG A O 1
ATOM 919 N N . PRO A 1 109 ? 3.849 -11.014 -40.194 1.00 73.75 109 PRO A N 1
ATOM 920 C CA . PRO A 1 109 ? 3.490 -9.701 -40.753 1.00 73.75 109 PRO A CA 1
ATOM 921 C C . PRO A 1 109 ? 1.988 -9.494 -41.011 1.00 73.75 109 PRO A C 1
ATOM 923 O O . PRO A 1 109 ? 1.534 -8.362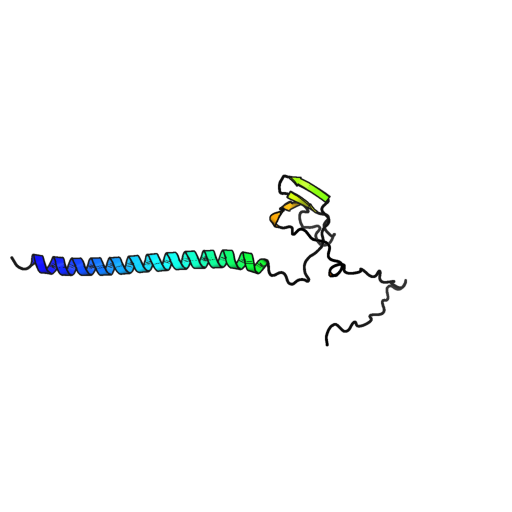 -41.144 1.00 73.75 109 PRO A O 1
ATOM 926 N N . ASP A 1 110 ? 1.222 -10.581 -41.092 1.00 78.62 110 ASP A N 1
ATOM 927 C CA . ASP A 1 110 ? -0.233 -10.600 -41.250 1.00 78.62 110 ASP A CA 1
ATOM 928 C C . ASP A 1 110 ? -0.995 -10.545 -39.909 1.00 78.62 110 ASP A C 1
ATOM 930 O O . ASP A 1 110 ? -2.217 -10.682 -39.895 1.00 78.62 110 ASP A O 1
ATOM 934 N N . LEU A 1 111 ? -0.285 -10.331 -38.792 1.00 67.62 111 LEU A N 1
ATOM 935 C CA . LEU A 1 111 ? -0.803 -10.308 -37.419 1.00 67.62 111 LEU A CA 1
ATOM 936 C C . LEU A 1 111 ? -1.431 -11.632 -36.956 1.00 67.62 111 LEU A C 1
ATOM 938 O O . LEU A 1 111 ? -2.141 -11.658 -35.949 1.00 67.62 111 LEU A O 1
ATOM 942 N N . THR A 1 112 ? -1.170 -12.737 -37.655 1.00 62.22 112 THR A N 1
ATOM 943 C CA . THR A 1 112 ? -1.640 -14.061 -37.242 1.00 62.22 112 THR A CA 1
ATOM 944 C C . THR A 1 112 ? -0.679 -14.694 -36.231 1.00 62.22 112 THR A C 1
ATOM 946 O O . THR A 1 112 ? 0.542 -14.533 -36.312 1.00 62.22 112 THR A O 1
ATOM 949 N N . PHE A 1 113 ? -1.236 -15.415 -35.254 1.00 62.50 113 PHE A N 1
ATOM 950 C CA . PHE A 1 113 ? -0.491 -16.151 -34.232 1.00 62.50 113 PHE A CA 1
ATOM 951 C C . PHE A 1 113 ? -1.014 -17.588 -34.168 1.00 62.50 113 PHE A C 1
ATOM 953 O O . PHE A 1 113 ? -2.225 -17.806 -34.128 1.00 62.50 113 PHE A O 1
ATOM 960 N N . GLU A 1 114 ? -0.111 -18.572 -34.174 1.00 60.47 114 GLU A N 1
ATOM 961 C CA . GLU A 1 114 ? -0.485 -19.967 -33.936 1.00 60.47 114 GLU A CA 1
ATOM 962 C C . GLU A 1 114 ? -0.666 -20.196 -32.434 1.00 60.47 114 GLU A C 1
ATOM 964 O O . GLU A 1 114 ? 0.299 -20.317 -31.679 1.00 60.47 114 GLU A O 1
ATOM 969 N N . GLU A 1 115 ? -1.921 -20.272 -32.000 1.00 55.59 115 GLU A N 1
ATOM 970 C CA . GLU A 1 115 ? -2.270 -20.608 -30.625 1.00 55.59 115 GLU A CA 1
ATOM 971 C C . GLU A 1 115 ? -1.908 -22.074 -30.332 1.00 55.59 115 GLU A C 1
ATOM 973 O O . GLU A 1 115 ? -2.565 -23.008 -30.795 1.00 55.59 115 GLU A O 1
ATOM 978 N N . LYS A 1 116 ? -0.840 -22.298 -29.557 1.00 55.56 116 LYS A N 1
ATOM 979 C CA . LYS A 1 116 ? -0.521 -23.616 -28.994 1.00 55.56 116 LYS A CA 1
ATOM 980 C C . LYS A 1 116 ? -1.126 -23.724 -27.602 1.00 55.56 116 LYS A C 1
ATOM 982 O O . LYS A 1 116 ? -0.741 -22.995 -26.692 1.00 55.56 116 LYS A O 1
ATOM 987 N N . SER A 1 117 ? -2.053 -24.662 -27.425 1.00 48.22 117 SER A N 1
ATOM 988 C CA . SER A 1 117 ? -2.631 -24.960 -26.116 1.00 48.22 117 SER A CA 1
ATOM 989 C C . SER A 1 117 ? -1.556 -25.512 -25.178 1.00 48.22 117 SER A C 1
ATOM 991 O O . SER A 1 117 ? -1.006 -26.588 -25.424 1.00 48.22 117 SER A O 1
ATOM 993 N N . ILE A 1 118 ? -1.283 -24.803 -24.088 1.00 50.56 118 ILE A N 1
ATOM 994 C CA . ILE A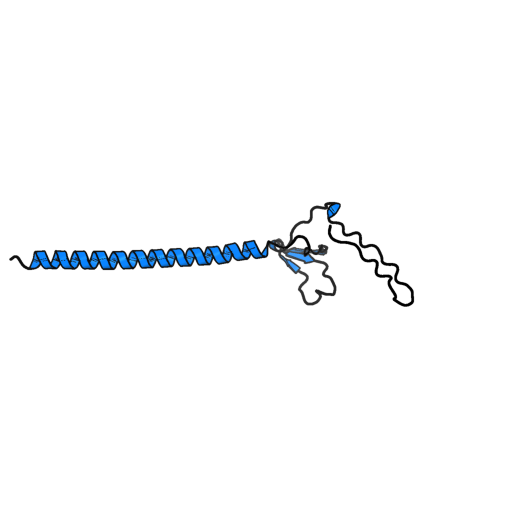 1 118 ? -0.471 -25.313 -22.982 1.00 50.56 118 ILE A CA 1
ATOM 995 C C . ILE A 1 118 ? -1.435 -26.041 -22.037 1.00 50.56 118 ILE A C 1
ATOM 997 O O . ILE A 1 118 ? -2.409 -25.445 -21.581 1.00 50.56 118 ILE A O 1
ATOM 1001 N N . GLN A 1 119 ? -1.219 -27.331 -21.767 1.00 49.97 119 GLN A N 1
ATOM 1002 C CA . GLN A 1 119 ? -1.972 -28.043 -20.726 1.00 49.97 119 GLN A CA 1
ATOM 1003 C C . GLN A 1 119 ? -1.565 -27.488 -19.356 1.00 49.97 119 GLN A C 1
ATOM 1005 O O . GLN A 1 119 ? -0.384 -27.478 -19.021 1.00 49.97 119 GLN A O 1
ATOM 1010 N N . ILE A 1 120 ? -2.537 -26.992 -18.583 1.00 52.44 120 ILE A N 1
ATOM 1011 C CA . ILE A 1 120 ? -2.281 -26.300 -17.305 1.00 52.44 120 ILE A CA 1
ATOM 1012 C C . ILE A 1 120 ? -2.534 -27.205 -16.082 1.00 52.44 120 ILE A C 1
ATOM 1014 O O . ILE A 1 120 ? -2.138 -26.841 -14.979 1.00 52.44 120 ILE A O 1
ATOM 1018 N N . LEU A 1 121 ? -3.132 -28.392 -16.234 1.00 44.84 121 LEU A N 1
ATOM 1019 C CA . LEU A 1 121 ? -3.393 -29.317 -15.120 1.00 44.84 121 LEU A CA 1
ATOM 1020 C C . LEU A 1 121 ? -3.277 -30.791 -15.546 1.00 44.84 121 LEU A C 1
ATOM 1022 O O . LEU A 1 121 ? -3.601 -31.117 -16.690 1.00 44.84 121 LEU A O 1
ATOM 1026 N N . GLU A 1 122 ? -2.856 -31.637 -14.596 1.00 42.88 122 GLU A N 1
ATOM 1027 C CA . GLU A 1 122 ? -3.115 -33.090 -14.550 1.00 42.88 122 GLU A CA 1
ATOM 1028 C C . GLU A 1 122 ? -4.424 -33.357 -13.792 1.00 42.88 122 GLU A C 1
ATOM 1030 O O . GLU A 1 122 ? -4.663 -32.661 -12.773 1.00 42.88 122 GLU A O 1
#

Secondary structure (DSSP, 8-state):
--SHHHHHHHHHHHHHHHHHHHHHHHHHHHHHHHHHHHHHHHHHHHTT---TT-----EEEEEEETTEEEEE--GGGTTS-SEEEGGG-------GGG----------TT-----PPPP---

InterPro domains:
  IPR056924 Tf2-1-like, SH3-like domain [PF24626] (59-93)

Sequence (122 aa):
MLTELGERRVLGLKLVSETEDKVRLIQDRLKAAFDRQKSYTYLKRRDIEYFVRDFVFLKILKRIGPVAYQLKLPLELDRIHDVFHVSMLRRYRSDLSHIVVVEDIEVRPDLTFEEKSIQILE

Radius of gyration: 32.16 Å; chains: 1; bounding box: 59×45×105 Å